Protein AF-A0AAD5GFV9-F1 (afdb_monomer_lite)

Secondary structure (DSSP, 8-state):
--HHHHHHHHHHHH-HHHHHHHHHHHHHHHHHHHHHHHHHHHHHHHHHHHHHHHHHHHTS-HHHHHHHHHHHHHHTT-

InterPro domains:
  IPR007248 Mpv17/PMP22 [PTHR11266] (4-75)

Structure (mmCIF, N/CA/C/O backbone):
data_AF-A0AAD5GFV9-F1
#
_entry.id   AF-A0AAD5GFV9-F1
#
loop_
_atom_site.group_PDB
_atom_site.id
_atom_site.type_symbol
_atom_site.label_atom_id
_atom_site.label_alt_id
_atom_site.label_comp_id
_atom_site.label_asym_id
_atom_site.label_entity_id
_atom_site.label_seq_id
_atom_site.pdbx_PDB_ins_code
_atom_site.Cartn_x
_atom_site.Cartn_y
_atom_site.Cartn_z
_atom_site.occupancy
_atom_site.B_iso_or_equiv
_atom_site.auth_seq_id
_atom_site.auth_comp_id
_atom_site.auth_asym_id
_atom_site.auth_atom_id
_atom_site.pdbx_PDB_model_num
ATOM 1 N N . MET A 1 1 ? -2.712 15.446 26.568 1.00 55.44 1 MET A N 1
ATOM 2 C CA . MET A 1 1 ? -2.946 14.506 25.447 1.00 55.44 1 MET A CA 1
ATOM 3 C C . MET A 1 1 ? -3.658 13.214 25.893 1.00 55.44 1 MET A C 1
ATOM 5 O O . MET A 1 1 ? -3.159 12.132 25.646 1.00 55.44 1 MET A O 1
ATOM 9 N N . LEU A 1 2 ? -4.825 13.287 26.556 1.00 64.69 2 LEU A N 1
ATOM 10 C CA . LEU A 1 2 ? -5.522 12.094 27.103 1.00 64.69 2 LEU A CA 1
ATOM 11 C C . LEU A 1 2 ? -7.051 12.116 26.922 1.00 64.69 2 LEU A C 1
ATOM 13 O O . LEU A 1 2 ? -7.711 11.121 27.200 1.00 64.69 2 LEU A O 1
ATOM 17 N N . LYS A 1 3 ? -7.637 13.234 26.470 1.00 76.94 3 LYS A N 1
ATOM 18 C CA . LYS A 1 3 ? -9.099 13.381 26.360 1.00 76.94 3 LYS A CA 1
ATOM 19 C C . LYS A 1 3 ? -9.673 12.620 25.163 1.00 76.94 3 LYS A C 1
ATOM 21 O O . LYS A 1 3 ? -10.661 11.920 25.337 1.00 76.94 3 LYS A O 1
ATOM 26 N N . LEU A 1 4 ? -9.023 12.692 23.998 1.00 77.12 4 LEU A N 1
ATOM 27 C CA . LEU A 1 4 ? -9.448 11.955 22.800 1.00 77.12 4 LEU A CA 1
ATOM 28 C C . LEU A 1 4 ? -9.303 10.439 22.991 1.00 77.12 4 LEU A C 1
ATOM 30 O O . LEU A 1 4 ? -10.217 9.685 22.685 1.00 77.12 4 LEU A O 1
ATOM 34 N N . TRP A 1 5 ? -8.188 10.009 23.588 1.00 77.88 5 TRP A N 1
ATOM 35 C CA . TRP A 1 5 ? -7.939 8.607 23.928 1.00 77.88 5 TRP A CA 1
ATOM 36 C C . TRP A 1 5 ? -8.937 8.068 24.964 1.00 77.88 5 TRP A C 1
ATOM 38 O O . TRP A 1 5 ? -9.506 6.995 24.780 1.00 77.88 5 TRP A O 1
ATOM 48 N N . ARG A 1 6 ? -9.231 8.845 26.017 1.00 79.19 6 ARG A N 1
ATOM 49 C CA . ARG A 1 6 ? -10.284 8.500 26.987 1.00 79.19 6 ARG A CA 1
ATOM 50 C C . ARG A 1 6 ? -11.673 8.464 26.353 1.00 79.19 6 ARG A C 1
ATOM 52 O O . ARG A 1 6 ? -12.464 7.599 26.709 1.00 79.19 6 ARG A O 1
ATOM 59 N N . TRP A 1 7 ? -11.979 9.374 25.428 1.00 79.94 7 TRP A N 1
ATOM 60 C CA . TRP A 1 7 ? -13.244 9.371 24.689 1.00 79.94 7 TRP A CA 1
ATOM 61 C C . TRP A 1 7 ? -13.363 8.138 23.788 1.00 79.94 7 TRP A C 1
ATOM 63 O O . TRP A 1 7 ? -14.398 7.479 23.808 1.00 79.94 7 TRP A O 1
ATOM 73 N N . TYR A 1 8 ? -12.283 7.766 23.095 1.00 79.00 8 TYR A N 1
ATOM 74 C CA . TYR A 1 8 ? -12.211 6.543 22.299 1.00 79.00 8 TYR A CA 1
ATOM 75 C C . TYR A 1 8 ? -12.445 5.294 23.157 1.00 79.00 8 TYR A C 1
ATOM 77 O O . TYR A 1 8 ? -13.327 4.505 22.841 1.00 79.00 8 TYR A O 1
ATOM 85 N N . GLN A 1 9 ? -11.753 5.152 24.293 1.00 78.88 9 GLN A N 1
ATOM 86 C CA . GLN A 1 9 ? -11.969 4.034 25.223 1.00 78.88 9 GLN A CA 1
ATOM 87 C C . GLN A 1 9 ? -13.400 3.994 25.780 1.00 78.88 9 GLN A C 1
ATOM 89 O O . GLN A 1 9 ? -14.001 2.925 25.871 1.00 78.88 9 GLN A O 1
ATOM 94 N N . LYS A 1 10 ? -13.974 5.155 26.122 1.00 79.75 10 LYS A N 1
ATOM 95 C CA . LYS A 1 10 ? -15.356 5.248 26.612 1.00 79.75 10 LYS A CA 1
ATOM 96 C C . LYS A 1 10 ? -16.368 4.887 25.517 1.00 79.75 10 LYS A C 1
ATOM 98 O O . LYS A 1 10 ? -17.378 4.260 25.810 1.00 79.75 10 LYS A O 1
ATOM 103 N N . SER A 1 11 ? -16.086 5.237 24.261 1.00 75.00 11 SER A N 1
ATOM 104 C CA . SER A 1 11 ? -16.900 4.865 23.098 1.00 75.00 11 SER A CA 1
ATOM 105 C C . SER A 1 11 ? -16.795 3.367 22.780 1.00 75.00 11 SER A C 1
ATOM 107 O O . SER A 1 11 ? -17.815 2.727 22.532 1.00 75.00 11 SER A O 1
ATOM 109 N N . LEU A 1 12 ? -15.593 2.792 22.904 1.00 75.56 12 LEU A N 1
ATOM 110 C CA . LEU A 1 12 ? -15.325 1.361 22.734 1.00 75.56 12 LEU A CA 1
ATOM 111 C C . LEU A 1 12 ? -16.109 0.508 23.744 1.00 75.56 12 LEU A C 1
ATOM 113 O O . LEU A 1 12 ? -16.629 -0.544 23.392 1.00 75.56 12 LEU A O 1
ATOM 117 N N . ALA A 1 13 ? -16.231 0.979 24.988 1.00 78.00 13 ALA A N 1
ATOM 118 C CA . ALA A 1 13 ? -16.969 0.278 26.036 1.00 78.00 13 ALA A CA 1
ATOM 119 C C . ALA A 1 13 ? -18.496 0.312 25.835 1.00 78.00 13 ALA A C 1
ATOM 121 O O . ALA A 1 13 ? -19.189 -0.621 26.228 1.00 78.00 13 ALA A O 1
ATOM 122 N N . VAL A 1 14 ? -19.029 1.381 25.233 1.00 79.38 14 VAL A N 1
ATOM 123 C CA . VAL A 1 14 ? -20.480 1.573 25.060 1.00 79.38 14 VAL A CA 1
ATOM 124 C C . VAL A 1 14 ? -20.982 0.966 23.746 1.00 79.38 14 VAL A C 1
ATOM 126 O O . VAL A 1 14 ? -22.071 0.395 23.702 1.00 79.38 14 VAL A O 1
ATOM 129 N N . HIS A 1 15 ? -20.199 1.053 22.666 1.00 76.31 15 HIS A N 1
ATOM 130 C CA . HIS A 1 15 ? -20.576 0.550 21.341 1.00 76.31 15 HIS A CA 1
ATOM 131 C C . HIS A 1 15 ? -19.415 -0.176 20.642 1.00 76.31 15 HIS A C 1
ATOM 133 O O . HIS A 1 15 ? -18.979 0.263 19.572 1.00 76.31 15 HIS A O 1
ATOM 139 N N . PRO A 1 16 ? -18.960 -1.319 21.189 1.00 74.81 16 PRO A N 1
ATOM 140 C CA . PRO A 1 16 ? -17.723 -1.987 20.777 1.00 74.81 16 PRO A CA 1
ATOM 141 C C . PRO A 1 16 ? -17.673 -2.281 19.276 1.00 74.81 16 PRO A C 1
ATOM 143 O O . PRO A 1 16 ? -16.689 -1.954 18.612 1.00 74.81 16 PRO A O 1
ATOM 146 N N . VAL A 1 17 ? -18.774 -2.785 18.712 1.00 79.50 17 VAL A N 1
ATOM 147 C CA . VAL A 1 17 ? -18.870 -3.152 17.291 1.00 79.50 17 VAL A CA 1
ATOM 148 C C . VAL A 1 17 ? -18.717 -1.936 16.371 1.00 79.50 17 VAL A C 1
ATOM 150 O O . VAL A 1 17 ? -18.001 -2.005 15.378 1.00 79.50 17 VAL A O 1
ATOM 153 N N . LYS A 1 18 ? -19.327 -0.789 16.704 1.00 77.12 18 LYS A N 1
ATOM 154 C CA . LYS A 1 18 ? -19.272 0.418 15.857 1.00 77.12 18 LYS A CA 1
ATOM 155 C C . LYS A 1 18 ? -17.861 0.994 15.815 1.00 77.12 18 LYS A C 1
ATOM 157 O O . LYS A 1 18 ? -17.334 1.288 14.747 1.00 77.12 18 LYS A O 1
ATOM 162 N N . THR A 1 19 ? -17.229 1.109 16.978 1.00 80.31 19 THR A N 1
ATOM 163 C CA . THR A 1 19 ? -15.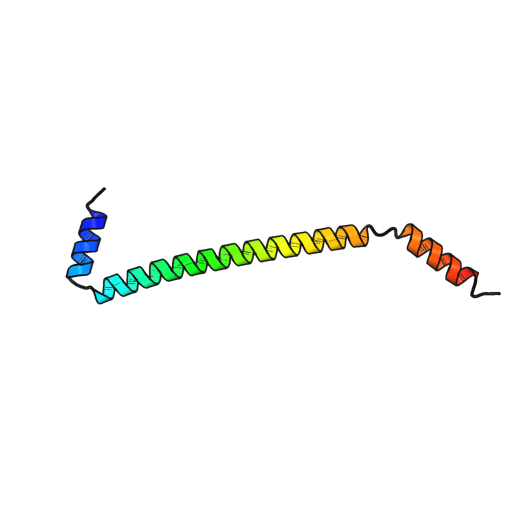845 1.580 17.094 1.00 80.31 19 THR A CA 1
ATOM 164 C C . THR A 1 19 ? -14.843 0.633 16.441 1.00 80.31 19 THR A C 1
ATOM 166 O O . THR A 1 19 ? -13.886 1.099 15.829 1.00 80.31 19 THR A O 1
ATOM 169 N N . GLN A 1 20 ? -15.073 -0.680 16.501 1.00 80.19 20 GLN A N 1
ATOM 170 C CA . GLN A 1 20 ? -14.205 -1.675 15.872 1.00 80.19 20 GLN A CA 1
ATOM 171 C C . GLN A 1 20 ? -14.325 -1.664 14.343 1.00 80.19 20 GLN A C 1
ATOM 173 O O . GLN A 1 20 ? -13.310 -1.748 13.655 1.00 80.19 20 GLN A O 1
ATOM 178 N N . VAL A 1 21 ? -15.532 -1.491 13.796 1.00 86.38 21 VAL A N 1
ATOM 179 C CA . VAL A 1 21 ? -15.741 -1.337 12.345 1.00 86.38 21 VAL A CA 1
ATOM 180 C C . VAL A 1 21 ? -15.083 -0.054 11.829 1.00 86.38 21 VAL A C 1
ATOM 182 O O . VAL A 1 21 ? -14.386 -0.085 10.821 1.00 86.38 21 VAL A O 1
ATOM 185 N N . ILE A 1 22 ? -15.221 1.063 12.548 1.00 86.38 22 ILE A N 1
ATOM 186 C 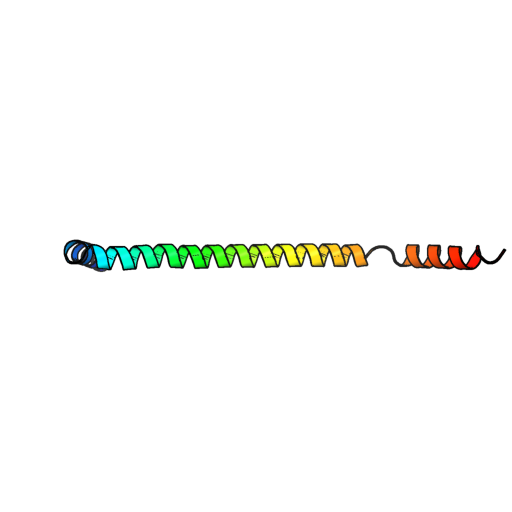CA . ILE A 1 22 ? -14.581 2.329 12.161 1.00 86.38 22 ILE A CA 1
ATOM 187 C C . ILE A 1 22 ? -13.055 2.215 12.242 1.00 86.38 22 ILE A C 1
ATOM 189 O O . ILE A 1 22 ? -12.359 2.628 11.321 1.00 86.38 22 ILE A O 1
ATOM 193 N N . SER A 1 23 ? -12.522 1.636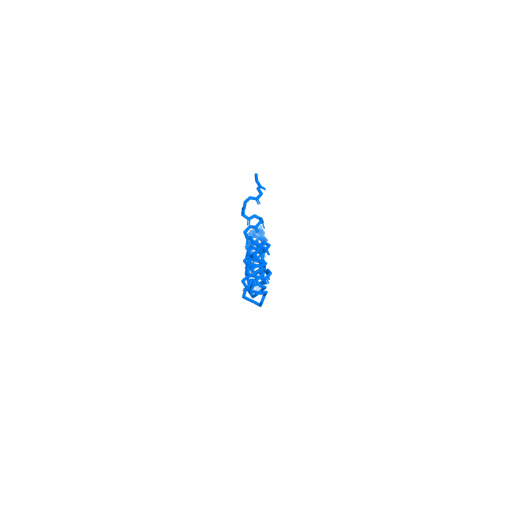 13.322 1.00 87.38 23 SER A N 1
ATOM 194 C CA . SER A 1 23 ? -11.075 1.488 13.503 1.00 87.38 23 SER A CA 1
ATOM 195 C C . SER A 1 23 ? -10.462 0.537 12.474 1.00 87.38 23 SER A C 1
ATOM 197 O O . SER A 1 23 ? -9.432 0.865 11.888 1.00 87.38 23 SER A O 1
ATOM 199 N N . SER A 1 24 ? -11.111 -0.599 12.208 1.00 88.69 24 SER A N 1
ATOM 200 C CA . SER A 1 24 ? -10.661 -1.540 11.178 1.00 88.69 24 SER A CA 1
ATOM 201 C C . SER A 1 24 ? -10.716 -0.912 9.792 1.00 88.69 24 SER A C 1
ATOM 203 O O . SER A 1 24 ? -9.710 -0.956 9.096 1.00 88.69 24 SER A O 1
ATOM 205 N N . GLY A 1 25 ? -11.815 -0.241 9.433 1.00 91.06 25 GLY A N 1
ATOM 206 C CA . GLY A 1 25 ? -11.930 0.488 8.170 1.00 91.06 25 GLY A CA 1
ATOM 207 C C . GLY A 1 25 ? -10.865 1.575 8.009 1.00 91.06 25 GLY A C 1
ATOM 208 O O . GLY A 1 25 ? -10.313 1.731 6.925 1.00 91.06 25 GLY A O 1
ATOM 209 N N . LEU A 1 26 ? -10.513 2.279 9.089 1.00 92.31 26 LEU A N 1
ATOM 210 C CA . LEU A 1 26 ? -9.472 3.305 9.062 1.00 92.31 26 LEU A CA 1
ATOM 211 C C . LEU A 1 26 ? -8.077 2.698 8.848 1.00 92.31 26 LEU A C 1
ATOM 213 O O . LEU A 1 26 ? -7.324 3.186 8.011 1.00 92.31 26 LEU A O 1
ATOM 217 N N . ILE A 1 27 ? -7.742 1.617 9.560 1.00 94.44 27 ILE A N 1
ATOM 218 C CA . ILE A 1 27 ? -6.453 0.920 9.412 1.00 94.44 27 ILE A CA 1
ATOM 219 C C . ILE A 1 27 ? -6.332 0.301 8.016 1.00 94.44 27 ILE A C 1
ATOM 221 O O . ILE A 1 27 ? -5.305 0.467 7.360 1.00 94.44 27 ILE A O 1
ATOM 225 N N . TRP A 1 28 ? -7.381 -0.378 7.550 1.00 93.31 28 TRP A N 1
ATOM 226 C CA . TRP A 1 28 ? -7.406 -0.980 6.219 1.00 93.31 28 TRP A CA 1
ATOM 227 C C . TRP A 1 28 ? -7.329 0.075 5.118 1.00 93.31 28 TRP A C 1
ATOM 229 O O . TRP A 1 28 ? -6.525 -0.066 4.206 1.00 93.31 28 TRP A O 1
ATOM 239 N N . GLY A 1 29 ? -8.101 1.158 5.228 1.00 94.62 29 GLY A N 1
ATOM 240 C CA . GLY A 1 29 ? -8.098 2.238 4.242 1.00 94.62 29 GLY A CA 1
ATOM 241 C C . GLY A 1 29 ? -6.750 2.953 4.153 1.00 94.62 29 GLY A C 1
ATOM 242 O O . GLY A 1 29 ? -6.254 3.198 3.057 1.00 94.62 29 GLY A O 1
ATOM 243 N N . VAL A 1 30 ? -6.106 3.236 5.291 1.00 95.69 30 VAL A N 1
ATOM 244 C CA . VAL A 1 30 ? -4.748 3.806 5.303 1.00 95.69 30 VAL A CA 1
ATOM 245 C C . VAL A 1 30 ? -3.738 2.826 4.703 1.00 95.69 30 VAL A C 1
ATOM 247 O O . VAL A 1 30 ? -2.875 3.239 3.928 1.00 95.69 30 VAL A O 1
ATOM 250 N N . GLY A 1 31 ? -3.857 1.534 5.020 1.00 94.56 31 GLY A N 1
ATOM 251 C CA . GLY A 1 31 ? -3.019 0.485 4.443 1.00 94.56 31 GLY A CA 1
ATOM 252 C C . GLY A 1 31 ? -3.156 0.387 2.923 1.00 94.56 31 GLY A C 1
ATOM 253 O O . GLY A 1 31 ? -2.144 0.309 2.230 1.00 94.56 31 GLY A O 1
ATOM 254 N N . ASP A 1 32 ? -4.380 0.462 2.403 1.00 93.69 32 ASP A N 1
ATOM 255 C CA . ASP A 1 32 ? -4.652 0.384 0.968 1.00 93.69 32 ASP A CA 1
ATOM 256 C C . ASP A 1 32 ? -4.105 1.605 0.216 1.00 93.69 32 ASP A C 1
ATOM 258 O O . ASP A 1 32 ? -3.414 1.458 -0.789 1.00 93.69 32 ASP A O 1
ATOM 262 N N . ILE A 1 33 ? -4.285 2.816 0.755 1.00 94.19 33 ILE A N 1
ATOM 263 C CA . ILE A 1 33 ? -3.693 4.036 0.180 1.00 94.19 33 ILE A CA 1
ATOM 264 C C . ILE A 1 33 ? -2.164 3.951 0.181 1.00 94.19 33 ILE A C 1
ATOM 266 O O . ILE A 1 33 ? -1.519 4.317 -0.805 1.00 94.19 33 ILE A O 1
ATOM 270 N N . ALA A 1 34 ? -1.561 3.463 1.268 1.00 92.75 34 ALA A N 1
ATOM 271 C CA . ALA A 1 34 ? -0.116 3.285 1.344 1.00 92.75 34 ALA A CA 1
ATOM 272 C C . ALA A 1 34 ? 0.375 2.261 0.309 1.00 92.75 34 ALA A C 1
ATOM 274 O O . ALA A 1 34 ? 1.334 2.537 -0.413 1.00 92.75 34 ALA A O 1
ATOM 275 N N . ALA A 1 35 ? -0.311 1.122 0.179 1.00 92.56 35 ALA A N 1
ATOM 276 C CA . ALA A 1 35 ? 0.001 0.102 -0.814 1.00 92.56 35 ALA A CA 1
ATOM 277 C C . ALA A 1 35 ? -0.115 0.660 -2.238 1.00 92.56 35 ALA A C 1
ATOM 279 O O . ALA A 1 35 ? 0.836 0.560 -3.011 1.00 92.56 35 ALA A O 1
ATOM 280 N N . GLN A 1 36 ? -1.218 1.342 -2.556 1.00 90.12 36 GLN A N 1
ATOM 281 C CA . GLN A 1 36 ? -1.418 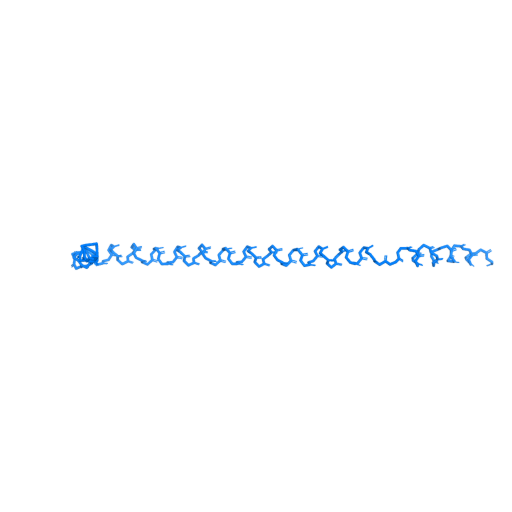1.991 -3.851 1.00 90.12 36 GLN A CA 1
ATOM 282 C C . GLN A 1 36 ? -0.334 3.035 -4.139 1.00 90.12 36 GLN A C 1
ATOM 284 O O . GLN A 1 36 ? 0.199 3.082 -5.247 1.00 90.12 36 GLN A O 1
ATOM 289 N N . THR A 1 37 ? 0.057 3.830 -3.141 1.00 92.19 37 THR A N 1
ATOM 290 C CA . THR A 1 37 ? 1.116 4.838 -3.284 1.00 92.19 37 THR A CA 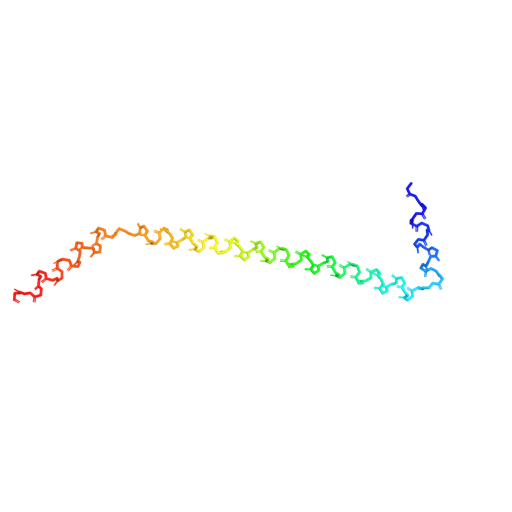1
ATOM 291 C C . THR A 1 37 ? 2.462 4.188 -3.594 1.00 92.19 37 THR A C 1
ATOM 293 O O . THR A 1 37 ? 3.158 4.616 -4.516 1.00 92.19 37 THR A O 1
ATOM 296 N N . VAL A 1 38 ? 2.824 3.125 -2.870 1.00 89.38 38 VAL A N 1
ATOM 297 C CA . VAL A 1 38 ? 4.073 2.382 -3.088 1.00 89.38 38 VAL A CA 1
ATOM 298 C C . VAL A 1 38 ? 4.071 1.699 -4.454 1.00 89.38 38 VAL A C 1
ATOM 300 O O . VAL A 1 38 ? 5.058 1.798 -5.183 1.00 89.38 38 VAL A O 1
ATOM 303 N N . THR A 1 39 ? 2.970 1.054 -4.842 1.00 90.69 39 THR A N 1
ATOM 304 C CA . THR A 1 39 ? 2.832 0.412 -6.154 1.00 90.69 39 THR A CA 1
ATOM 305 C C . THR A 1 39 ? 2.918 1.432 -7.284 1.00 90.69 39 THR A C 1
ATOM 307 O O . THR A 1 39 ? 3.619 1.192 -8.266 1.00 90.69 39 THR A O 1
ATOM 310 N N . HIS A 1 40 ? 2.272 2.589 -7.142 1.00 83.19 40 HIS A N 1
ATOM 311 C CA . HIS A 1 40 ? 2.331 3.657 -8.132 1.00 83.19 40 HIS A CA 1
ATOM 312 C C . HIS A 1 40 ? 3.752 4.224 -8.264 1.00 83.19 40 HIS A C 1
ATOM 314 O O . HIS A 1 40 ? 4.260 4.367 -9.377 1.00 83.19 40 HIS A O 1
ATOM 320 N N . LEU A 1 41 ? 4.448 4.454 -7.143 1.00 82.19 41 LEU A N 1
ATOM 321 C CA . LEU A 1 41 ? 5.854 4.869 -7.157 1.00 82.19 41 LEU A CA 1
ATOM 322 C C . LEU A 1 41 ? 6.758 3.818 -7.814 1.00 82.19 41 LEU A C 1
ATOM 324 O O . LEU A 1 41 ? 7.618 4.157 -8.629 1.00 82.19 41 LEU A O 1
ATOM 328 N N . ALA A 1 42 ? 6.566 2.542 -7.480 1.00 82.81 42 ALA A N 1
ATOM 329 C CA . ALA A 1 42 ? 7.334 1.441 -8.048 1.00 82.81 42 ALA A CA 1
ATOM 330 C C . ALA A 1 42 ? 7.090 1.302 -9.560 1.00 82.81 42 ALA A C 1
ATOM 332 O O . ALA A 1 42 ? 8.039 1.112 -10.325 1.00 82.81 42 ALA A O 1
ATOM 333 N N . ALA A 1 43 ? 5.842 1.462 -10.008 1.00 81.88 43 ALA A N 1
ATOM 334 C CA . ALA A 1 43 ? 5.470 1.444 -11.418 1.00 81.88 43 ALA A CA 1
ATOM 335 C C . ALA A 1 43 ? 6.083 2.622 -12.192 1.00 81.88 43 ALA A C 1
ATOM 337 O O . ALA A 1 43 ? 6.648 2.413 -13.267 1.00 81.88 43 ALA A O 1
ATOM 338 N N . ILE A 1 44 ? 6.051 3.841 -11.637 1.00 82.62 44 ILE A N 1
ATOM 339 C CA . ILE A 1 44 ? 6.717 5.014 -12.228 1.00 82.62 44 ILE A CA 1
ATOM 340 C C . ILE A 1 44 ? 8.222 4.776 -12.338 1.00 82.62 44 ILE A C 1
ATOM 342 O O . ILE A 1 44 ? 8.799 4.994 -13.403 1.00 82.62 44 ILE A O 1
ATOM 346 N N . LYS A 1 45 ? 8.860 4.284 -11.271 1.00 78.19 45 LYS A N 1
ATOM 347 C CA . LYS A 1 45 ? 10.302 4.019 -11.255 1.00 78.19 45 LYS A CA 1
ATOM 348 C C . LYS A 1 45 ? 10.695 2.970 -12.298 1.00 78.19 45 LYS A C 1
ATOM 350 O O . LYS A 1 45 ? 11.682 3.154 -13.006 1.00 78.19 45 LYS A O 1
ATOM 355 N N . LYS A 1 46 ? 9.895 1.910 -12.455 1.00 77.94 46 LYS A N 1
ATOM 356 C CA . LYS A 1 46 ? 10.078 0.904 -13.513 1.00 77.94 46 LYS A CA 1
ATOM 357 C C . LYS A 1 46 ? 9.912 1.513 -14.907 1.00 77.94 46 LYS A C 1
ATOM 359 O O . LYS A 1 46 ? 10.720 1.236 -15.785 1.00 77.94 46 LYS A O 1
ATOM 364 N N . LYS A 1 47 ? 8.911 2.373 -15.113 1.00 76.12 47 LYS A N 1
ATOM 365 C CA . LYS A 1 47 ? 8.684 3.053 -16.398 1.00 76.12 47 LYS A CA 1
ATOM 366 C C . LYS A 1 47 ? 9.812 4.033 -16.741 1.00 76.12 47 LYS A C 1
ATOM 368 O O . LYS A 1 47 ? 10.225 4.096 -17.892 1.00 76.12 47 LYS A O 1
ATOM 373 N N . GLN A 1 48 ? 10.352 4.754 -15.757 1.00 72.88 48 GLN A N 1
ATOM 374 C CA . GLN A 1 48 ? 11.539 5.593 -15.944 1.00 72.88 48 GLN A CA 1
ATOM 375 C C . GLN A 1 48 ? 12.790 4.771 -16.252 1.00 72.88 48 GLN A C 1
ATOM 377 O O . GLN A 1 48 ? 13.567 5.179 -17.108 1.00 72.88 48 GLN A O 1
ATOM 382 N N . LEU A 1 49 ? 12.975 3.618 -15.599 1.00 72.56 49 LEU A N 1
ATOM 383 C CA . LEU A 1 49 ? 14.087 2.719 -15.899 1.00 72.56 49 LEU A CA 1
ATOM 384 C C . LEU A 1 49 ? 13.995 2.193 -17.336 1.00 72.56 49 LEU A C 1
ATOM 386 O O . LEU A 1 49 ? 14.964 2.323 -18.071 1.00 72.56 49 LEU A O 1
ATOM 390 N N . LEU A 1 50 ? 12.821 1.712 -17.760 1.00 71.94 50 LEU A N 1
ATOM 391 C CA . LEU A 1 50 ? 12.587 1.258 -19.135 1.00 71.94 50 LEU A CA 1
ATOM 392 C C . LEU A 1 50 ? 12.758 2.384 -20.157 1.00 71.94 50 LEU A C 1
ATOM 394 O O . LEU A 1 50 ? 13.359 2.164 -21.196 1.00 71.94 50 LEU A O 1
ATOM 398 N N . ASN A 1 51 ? 12.290 3.602 -19.871 1.00 65.88 51 ASN A N 1
ATOM 399 C CA . ASN A 1 51 ? 12.531 4.745 -20.754 1.00 65.88 51 ASN A CA 1
ATOM 400 C C . ASN A 1 51 ? 14.012 5.138 -20.800 1.00 65.88 51 ASN A C 1
ATOM 402 O O . ASN A 1 51 ? 14.487 5.560 -21.846 1.00 65.88 51 ASN A O 1
ATOM 406 N N . SER A 1 52 ? 14.750 5.021 -19.695 1.00 64.88 52 SER A N 1
ATOM 407 C CA . SER A 1 52 ? 16.190 5.297 -19.660 1.00 64.88 52 SER A CA 1
ATOM 408 C C . SER A 1 52 ? 16.993 4.218 -20.388 1.00 64.88 52 SER A C 1
ATOM 410 O O . SER A 1 52 ? 17.954 4.543 -21.080 1.00 64.88 52 SER A O 1
ATOM 412 N N . GLU A 1 53 ? 16.581 2.957 -20.275 1.00 61.22 53 GLU A N 1
ATOM 413 C CA . GLU A 1 53 ? 17.147 1.823 -21.001 1.00 61.22 53 GLU A CA 1
ATOM 414 C C . GLU A 1 53 ? 16.824 1.912 -22.492 1.00 61.22 53 GLU A C 1
ATOM 416 O O . GLU A 1 53 ? 17.747 1.885 -23.289 1.00 61.22 53 GLU A O 1
ATOM 421 N N . ALA A 1 54 ? 15.574 2.184 -22.872 1.00 59.41 54 ALA A N 1
ATOM 422 C CA . ALA A 1 54 ? 15.179 2.442 -24.255 1.00 59.41 54 ALA A CA 1
ATOM 423 C C . ALA A 1 54 ? 15.869 3.685 -24.835 1.00 59.41 54 ALA A C 1
ATOM 425 O O . ALA A 1 54 ? 16.237 3.691 -26.000 1.00 59.41 54 ALA A O 1
ATOM 426 N N . ASN A 1 55 ? 16.097 4.744 -24.051 1.00 58.31 55 ASN A N 1
ATOM 427 C CA . ASN A 1 55 ? 16.863 5.904 -24.516 1.00 58.31 55 ASN A CA 1
ATOM 428 C C . ASN A 1 55 ? 18.351 5.552 -24.707 1.00 58.31 55 ASN A C 1
ATOM 430 O O . ASN A 1 55 ? 18.947 5.961 -25.698 1.00 58.31 55 ASN A O 1
ATOM 434 N N . LYS A 1 56 ? 18.931 4.722 -23.827 1.00 59.03 56 LYS A N 1
ATOM 435 C CA . LYS A 1 56 ? 20.278 4.147 -24.004 1.00 59.03 56 LYS A CA 1
ATOM 436 C C . LYS A 1 56 ? 20.356 3.166 -25.182 1.00 59.03 56 LYS A C 1
ATOM 438 O O . LYS A 1 56 ? 21.381 3.131 -25.854 1.00 59.03 56 LYS A O 1
ATOM 443 N N . GLU A 1 57 ? 19.289 2.422 -25.461 1.00 54.78 57 GLU A N 1
ATOM 444 C CA . GLU A 1 57 ? 19.144 1.512 -26.602 1.00 54.78 57 GLU A CA 1
ATOM 445 C C . GLU A 1 57 ? 18.945 2.293 -27.913 1.00 54.78 57 GLU A C 1
ATOM 447 O O . GLU A 1 57 ? 19.537 1.974 -28.933 1.00 54.78 57 GLU A O 1
ATOM 452 N N . LEU A 1 58 ? 18.229 3.416 -27.896 1.00 54.69 58 LEU A N 1
ATOM 453 C CA . LEU A 1 58 ? 18.190 4.364 -29.017 1.00 54.69 58 LEU A CA 1
ATOM 454 C C . LEU A 1 58 ? 19.541 5.065 -29.230 1.00 54.69 58 LEU A C 1
ATOM 456 O O . LEU A 1 58 ? 19.829 5.520 -30.337 1.00 54.69 58 LEU A O 1
ATOM 460 N N . HIS A 1 59 ? 20.387 5.096 -28.198 1.00 53.41 59 HIS A N 1
ATOM 461 C CA . HIS A 1 59 ? 21.794 5.488 -28.265 1.00 53.41 59 HIS A CA 1
ATOM 462 C C . HIS A 1 59 ? 22.722 4.347 -28.735 1.00 53.41 59 HIS A C 1
ATOM 464 O O . HIS A 1 59 ? 23.946 4.504 -28.730 1.00 53.41 59 HIS A O 1
ATOM 470 N N . ILE A 1 60 ? 22.179 3.207 -29.190 1.00 60.88 60 ILE A N 1
ATOM 471 C CA . ILE A 1 60 ? 22.919 2.274 -30.046 1.00 60.88 60 ILE A CA 1
ATOM 472 C C . ILE A 1 60 ? 23.414 3.062 -31.260 1.00 60.88 60 ILE A C 1
ATOM 474 O O . ILE A 1 60 ? 22.676 3.829 -31.872 1.00 60.88 60 ILE A O 1
ATOM 478 N N . ASN A 1 61 ? 24.689 2.876 -31.607 1.00 63.53 61 ASN A N 1
ATOM 479 C CA . ASN A 1 61 ? 25.353 3.544 -32.722 1.00 63.53 61 ASN A CA 1
ATOM 480 C C . ASN A 1 61 ? 24.612 3.307 -34.054 1.00 63.53 61 ASN A C 1
ATOM 482 O O . ASN A 1 61 ? 24.967 2.414 -34.827 1.00 63.53 61 ASN A O 1
ATOM 486 N N . TRP A 1 62 ? 23.647 4.171 -34.375 1.00 67.38 62 TRP A N 1
ATOM 487 C CA . TRP A 1 62 ? 22.993 4.268 -35.684 1.00 67.38 62 TRP A CA 1
ATOM 488 C C . TRP A 1 62 ? 24.003 4.467 -36.811 1.00 67.38 62 TRP A C 1
ATOM 490 O O . TRP A 1 62 ? 23.763 4.061 -37.942 1.00 67.38 62 TRP A O 1
ATOM 500 N N . ARG A 1 63 ? 25.185 5.000 -36.486 1.00 65.19 63 ARG A N 1
ATOM 501 C CA . ARG A 1 63 ? 26.334 5.072 -37.389 1.00 65.19 63 ARG A CA 1
ATOM 502 C C . ARG A 1 63 ? 26.791 3.683 -37.846 1.00 65.19 63 ARG A C 1
ATOM 504 O O . ARG A 1 63 ? 27.050 3.502 -39.026 1.00 65.19 63 ARG A O 1
ATOM 511 N N . ARG A 1 64 ? 26.821 2.686 -36.949 1.00 66.56 64 ARG A N 1
ATOM 512 C CA . ARG A 1 64 ? 27.180 1.298 -37.291 1.00 66.56 64 ARG A CA 1
ATOM 513 C C . ARG A 1 64 ? 26.087 0.637 -38.127 1.00 66.56 64 ARG A C 1
ATOM 515 O O . ARG A 1 64 ? 26.403 -0.011 -39.114 1.00 66.56 64 ARG A O 1
ATOM 522 N N . VAL A 1 65 ? 24.818 0.846 -37.770 1.00 71.12 65 VAL A N 1
ATOM 523 C CA . VAL A 1 65 ? 23.667 0.301 -38.513 1.00 71.12 65 VAL A CA 1
ATOM 524 C C . VAL A 1 65 ? 23.582 0.898 -39.922 1.00 71.12 65 VAL A C 1
ATOM 526 O O . VAL A 1 65 ? 23.424 0.152 -40.883 1.00 71.12 65 VAL A O 1
ATOM 529 N N . ALA A 1 66 ? 23.779 2.211 -40.068 1.00 70.56 66 ALA A N 1
ATOM 530 C CA . ALA A 1 66 ? 23.832 2.878 -41.365 1.00 70.56 66 ALA A CA 1
ATOM 531 C C . ALA A 1 66 ? 25.007 2.365 -42.207 1.00 70.56 66 ALA A C 1
ATOM 533 O O . ALA A 1 66 ? 24.810 1.986 -43.357 1.00 70.56 66 ALA A O 1
ATOM 534 N N . THR A 1 67 ? 26.217 2.277 -41.640 1.00 68.00 67 THR A N 1
ATOM 535 C CA . THR A 1 67 ? 27.386 1.763 -42.368 1.00 68.00 67 THR A CA 1
ATOM 536 C C . THR A 1 67 ? 27.191 0.310 -42.804 1.00 68.00 67 THR A C 1
ATOM 538 O O . THR A 1 67 ? 27.424 0.002 -43.968 1.00 68.00 67 THR A O 1
ATOM 541 N N . THR A 1 68 ? 26.703 -0.581 -41.936 1.00 69.56 68 THR A N 1
ATOM 542 C CA . THR A 1 68 ? 26.424 -1.978 -42.316 1.00 69.56 68 THR A CA 1
ATOM 543 C C . THR A 1 68 ? 25.294 -2.081 -43.348 1.00 69.56 68 THR A C 1
ATOM 545 O O . THR A 1 68 ? 25.400 -2.879 -44.277 1.00 69.56 68 THR A O 1
ATOM 548 N N . GLY A 1 69 ? 24.256 -1.243 -43.252 1.00 67.62 69 GLY A N 1
ATOM 549 C CA . GLY A 1 69 ? 23.182 -1.172 -44.248 1.00 67.62 69 GLY A CA 1
ATOM 550 C C . GLY A 1 69 ? 23.678 -0.733 -45.629 1.00 67.62 69 GLY A C 1
ATOM 551 O O . GLY A 1 69 ? 23.337 -1.358 -46.632 1.00 67.62 69 GLY A O 1
ATOM 552 N N . PHE A 1 70 ? 24.551 0.278 -45.689 1.00 65.31 70 PHE A N 1
ATOM 553 C CA . PHE A 1 70 ? 25.180 0.705 -46.942 1.00 65.31 70 PHE A CA 1
ATOM 554 C C . PHE A 1 70 ? 26.079 -0.383 -47.544 1.00 65.31 70 PHE A C 1
ATOM 556 O O . PHE A 1 70 ? 26.038 -0.580 -48.756 1.00 65.31 70 PHE A O 1
ATOM 563 N N . TYR A 1 71 ? 26.826 -1.140 -46.730 1.00 62.69 71 TYR A N 1
ATOM 564 C CA . TYR A 1 71 ? 27.618 -2.278 -47.219 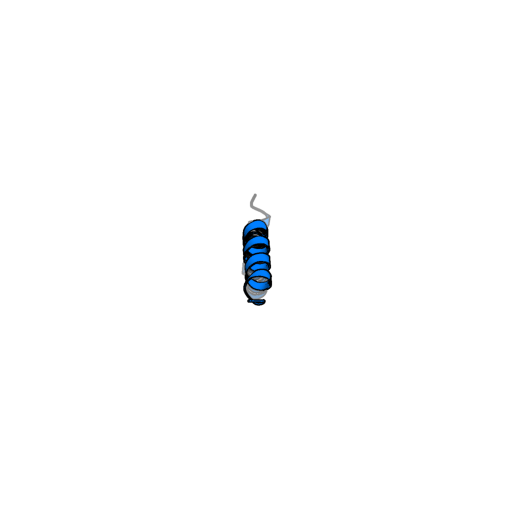1.00 62.69 71 TYR A CA 1
ATOM 565 C C . TYR A 1 71 ? 26.746 -3.415 -47.771 1.00 62.69 71 TYR A C 1
ATOM 567 O O . TYR A 1 71 ? 27.082 -3.978 -48.808 1.00 62.69 71 TYR A O 1
ATOM 575 N N . GLY A 1 72 ? 25.607 -3.723 -47.140 1.00 61.56 72 GLY A N 1
ATOM 576 C CA . GLY A 1 72 ? 24.668 -4.733 -47.648 1.00 61.56 72 GLY A CA 1
ATOM 577 C C . GLY A 1 72 ? 24.066 -4.367 -49.011 1.00 61.56 72 GLY A C 1
ATOM 578 O O . GLY A 1 72 ? 23.942 -5.225 -49.881 1.00 61.56 72 GLY A O 1
ATOM 579 N N . ILE A 1 73 ? 23.760 -3.085 -49.234 1.00 60.69 73 ILE A N 1
ATOM 580 C CA . ILE A 1 73 ? 23.235 -2.589 -50.518 1.00 60.69 73 ILE A CA 1
ATOM 581 C C . ILE A 1 73 ? 24.335 -2.522 -51.593 1.00 60.69 73 ILE A C 1
ATOM 583 O O . ILE A 1 73 ? 24.063 -2.812 -52.756 1.00 60.69 73 ILE A O 1
ATOM 587 N N . LEU A 1 74 ? 25.573 -2.178 -51.218 1.00 56.66 74 LEU A N 1
ATOM 588 C CA . LEU A 1 74 ? 26.718 -2.116 -52.137 1.00 56.66 74 LEU A CA 1
ATOM 589 C C . LEU A 1 74 ? 27.240 -3.499 -52.556 1.00 56.66 74 LEU A C 1
ATOM 591 O O . LEU A 1 74 ? 27.685 -3.648 -53.688 1.00 56.66 74 LEU A O 1
ATOM 595 N N . VAL A 1 75 ? 27.166 -4.510 -51.683 1.00 55.75 75 VAL A N 1
ATOM 596 C CA . VAL A 1 75 ? 27.629 -5.882 -51.978 1.00 55.75 75 VAL A CA 1
ATOM 597 C C . VAL A 1 75 ? 26.557 -6.729 -52.671 1.00 55.75 75 VAL A C 1
ATOM 599 O O . VAL A 1 75 ? 26.894 -7.655 -53.397 1.00 55.75 75 VAL A O 1
ATOM 602 N N . SER A 1 76 ? 25.270 -6.389 -52.549 1.00 50.00 76 SER A N 1
ATOM 603 C CA . SER A 1 76 ? 24.184 -7.106 -53.242 1.00 50.00 76 SER A CA 1
ATOM 604 C C . SER A 1 76 ? 24.083 -6.797 -54.752 1.00 50.00 76 SER A C 1
ATOM 606 O O . SER A 1 76 ? 23.071 -7.121 -55.378 1.00 50.00 76 SER A O 1
ATOM 608 N N . LYS A 1 77 ? 25.091 -6.141 -55.342 1.00 46.47 77 LYS A N 1
ATOM 609 C CA . LYS A 1 77 ? 25.128 -5.747 -56.759 1.00 46.47 77 LYS A CA 1
ATOM 610 C C . LYS A 1 77 ? 26.478 -6.062 -57.425 1.00 46.47 77 LYS A C 1
ATOM 612 O O . LYS A 1 77 ? 26.975 -5.261 -58.214 1.00 46.47 77 LYS A O 1
ATOM 617 N N . VAL A 1 78 ? 27.052 -7.218 -57.083 1.00 46.44 78 VAL A N 1
ATOM 618 C CA . VAL A 1 78 ? 28.088 -7.925 -57.861 1.00 46.44 78 VAL A CA 1
ATOM 619 C C . VAL A 1 78 ? 27.501 -9.239 -58.347 1.00 46.44 78 VAL A C 1
ATOM 621 O O . VAL A 1 78 ? 26.837 -9.905 -57.522 1.00 46.44 78 VAL A O 1
#

Foldseek 3Di:
DCPVVVVLVVCCVVPVVVSVVVVVCVVVVVVVVVVVVVVVVVVVVVVVVVVVVVVVVVVPPVVVVVVVVVVVVVVVPD

Sequence (78 aa):
MLKLWRWYQKSLAVHPVKTQVISSGLIWGVGDIAAQTVTHLAAIKKKQLLNSEANKELHINWRRVATTGFYGILVSKV

Organism: Ambrosia artemisiifolia (NCBI:txid4212)

pLDDT: mean 74.81, std 13.0, range [46.44, 95.69]

Radius of gyration: 30.66 Å; chains: 1; bounding box: 49×22×85 Å